Protein AF-A0A4Y2CN55-F1 (afdb_monomer_lite)

Structure (mmCIF, N/CA/C/O backbone):
data_AF-A0A4Y2CN55-F1
#
_entry.id   AF-A0A4Y2CN55-F1
#
loop_
_atom_site.group_PDB
_atom_site.id
_atom_site.type_symbol
_atom_site.label_atom_id
_atom_site.label_alt_id
_atom_site.label_comp_id
_atom_site.label_asym_id
_atom_site.label_entity_id
_atom_site.label_seq_id
_atom_site.pdbx_PDB_ins_code
_atom_site.Cartn_x
_atom_site.Cartn_y
_atom_site.Cartn_z
_atom_site.occupancy
_atom_site.B_iso_or_equiv
_atom_site.auth_seq_id
_atom_site.auth_comp_id
_atom_site.auth_asym_id
_atom_site.auth_atom_id
_atom_site.pdbx_PDB_model_num
ATOM 1 N N . MET A 1 1 ? 61.564 27.004 -18.808 1.00 54.94 1 MET A N 1
ATOM 2 C CA . MET A 1 1 ? 60.578 25.907 -18.979 1.00 54.94 1 MET A CA 1
ATOM 3 C C . MET A 1 1 ? 59.390 25.934 -18.003 1.00 54.94 1 MET A C 1
ATOM 5 O O . MET A 1 1 ? 58.358 25.378 -18.349 1.00 54.94 1 MET A O 1
ATOM 9 N N . ASN A 1 2 ? 59.437 26.634 -16.858 1.00 55.97 2 ASN A N 1
ATOM 10 C CA . ASN A 1 2 ? 58.366 26.555 -15.839 1.00 55.97 2 ASN A CA 1
ATOM 11 C C . ASN A 1 2 ? 57.111 27.419 -16.092 1.00 55.97 2 ASN A C 1
ATOM 13 O O . ASN A 1 2 ? 56.079 27.194 -15.466 1.00 55.97 2 ASN A O 1
ATOM 17 N N . ARG A 1 3 ? 57.152 28.383 -17.024 1.00 55.25 3 ARG A N 1
ATOM 18 C CA . ARG A 1 3 ? 56.004 29.273 -17.305 1.00 55.25 3 ARG A CA 1
ATOM 19 C C . ARG A 1 3 ? 54.946 28.628 -18.209 1.00 55.25 3 ARG A C 1
ATOM 21 O O . ARG A 1 3 ? 53.761 28.895 -18.049 1.00 55.25 3 ARG A O 1
ATOM 28 N N . LEU A 1 4 ? 55.363 27.733 -19.109 1.00 56.88 4 LEU A N 1
ATOM 29 C CA . LEU A 1 4 ? 54.463 27.029 -20.032 1.00 56.88 4 LEU A CA 1
ATOM 30 C C . LEU A 1 4 ? 53.635 25.942 -19.323 1.00 56.88 4 LEU A C 1
ATOM 32 O O . LEU A 1 4 ? 52.466 25.757 -19.646 1.00 56.88 4 LEU A O 1
ATOM 36 N N . VAL A 1 5 ? 54.199 25.297 -18.295 1.00 61.72 5 VAL A N 1
ATOM 37 C CA . VAL A 1 5 ? 53.494 24.304 -17.457 1.00 61.72 5 VAL A CA 1
ATOM 38 C C . VAL A 1 5 ? 52.427 24.960 -16.568 1.00 61.72 5 VAL A C 1
ATOM 40 O O . VAL A 1 5 ? 51.388 24.368 -16.290 1.00 61.72 5 VAL A O 1
ATOM 43 N N . HIS A 1 6 ? 52.641 26.208 -16.147 1.00 57.88 6 HIS A N 1
ATOM 44 C CA . HIS A 1 6 ? 51.661 26.952 -15.352 1.00 57.88 6 HIS A CA 1
ATOM 45 C C . HIS A 1 6 ? 50.452 27.402 -16.193 1.00 57.88 6 HIS A C 1
ATOM 47 O O . HIS A 1 6 ? 49.316 27.385 -15.724 1.00 57.88 6 HIS A O 1
ATOM 53 N N . LEU A 1 7 ? 50.680 27.765 -17.459 1.00 53.81 7 LEU A N 1
ATOM 54 C CA . LEU A 1 7 ? 49.624 28.213 -18.372 1.00 53.81 7 LEU A CA 1
ATOM 55 C C . LEU A 1 7 ? 48.753 27.056 -18.893 1.00 53.81 7 LEU A C 1
ATOM 57 O O . LEU A 1 7 ? 47.567 27.262 -19.144 1.00 53.81 7 LEU A O 1
ATOM 61 N N . SER A 1 8 ? 49.286 25.830 -18.987 1.00 58.53 8 SER A N 1
ATOM 62 C CA . SER A 1 8 ? 48.486 24.646 -19.343 1.00 58.53 8 SER A CA 1
ATOM 63 C C . SER A 1 8 ? 47.516 24.220 -18.230 1.00 58.53 8 SER A C 1
ATOM 65 O O . SER A 1 8 ? 46.427 23.733 -18.527 1.00 58.53 8 SER A O 1
ATOM 67 N N . LYS A 1 9 ? 47.856 24.470 -16.955 1.00 55.47 9 LYS A N 1
ATOM 68 C CA . LYS A 1 9 ? 46.970 24.244 -15.794 1.00 55.47 9 LYS A CA 1
ATOM 69 C C . LYS A 1 9 ? 45.788 25.216 -15.734 1.00 55.47 9 LYS A C 1
ATOM 71 O O . LYS A 1 9 ? 44.711 24.829 -15.298 1.00 55.47 9 LYS A O 1
ATOM 76 N N . LEU A 1 10 ? 45.975 26.453 -16.197 1.00 56.41 10 LEU A N 1
ATOM 77 C CA . LEU A 1 10 ? 44.927 27.484 -16.215 1.00 56.41 10 LEU A CA 1
ATOM 78 C C . LEU A 1 10 ? 43.943 27.323 -17.389 1.00 56.41 10 LEU A C 1
ATOM 80 O O . LEU A 1 10 ? 42.860 27.900 -17.372 1.00 56.41 10 LEU A O 1
ATOM 84 N N . ARG A 1 11 ? 44.293 26.504 -18.390 1.00 56.03 11 ARG A N 1
ATOM 85 C CA . ARG A 1 11 ? 43.473 26.174 -19.564 1.00 56.03 11 ARG A CA 1
ATOM 86 C C . ARG A 1 11 ? 42.994 24.721 -19.499 1.00 56.03 11 ARG A C 1
ATOM 88 O O . ARG A 1 11 ? 43.217 23.945 -20.422 1.00 56.03 11 ARG A O 1
ATOM 95 N N . GLN A 1 12 ? 42.307 24.341 -18.427 1.00 60.41 12 GLN A N 1
ATOM 96 C CA . GLN A 1 12 ? 41.476 23.131 -18.414 1.00 60.41 12 GLN A CA 1
ATOM 97 C C . GLN A 1 12 ? 39.997 23.547 -18.498 1.00 60.41 12 GLN A C 1
ATOM 99 O O . GLN A 1 12 ? 39.318 23.590 -17.474 1.00 60.41 12 GLN A O 1
ATOM 104 N N . PRO A 1 13 ? 39.476 23.933 -19.682 1.00 61.62 13 PRO A N 1
ATOM 105 C CA . PRO A 1 13 ? 38.124 24.456 -19.774 1.00 61.62 13 PRO A CA 1
ATOM 106 C C . PRO A 1 13 ? 37.127 23.310 -19.904 1.00 61.62 13 PRO A C 1
ATOM 108 O O . PRO A 1 13 ? 37.218 22.529 -20.845 1.00 61.62 13 PRO A O 1
ATOM 111 N N . LEU A 1 14 ? 36.162 23.270 -18.982 1.00 56.75 14 LEU A N 1
ATOM 112 C CA . LEU A 1 14 ? 34.837 22.638 -19.067 1.00 56.75 14 LEU A CA 1
ATOM 113 C C . LEU A 1 14 ? 34.781 21.121 -19.357 1.00 56.75 14 LEU A C 1
ATOM 115 O O . LEU A 1 14 ? 34.122 20.408 -18.611 1.00 56.75 14 LEU A O 1
ATOM 119 N N . SER A 1 15 ? 35.496 20.595 -20.353 1.00 61.22 15 SER A N 1
ATOM 120 C CA . SER A 1 15 ? 35.537 19.176 -20.721 1.00 61.22 15 SER A CA 1
ATOM 121 C C . SER A 1 15 ? 36.066 18.285 -19.599 1.00 61.22 15 SER A C 1
ATOM 123 O O . SER A 1 15 ? 35.497 17.227 -19.358 1.00 61.22 15 SER A O 1
ATOM 125 N N . GLN A 1 16 ? 37.089 18.727 -18.858 1.00 65.81 16 GLN A N 1
ATOM 126 C CA . GLN A 1 16 ? 37.603 17.978 -17.707 1.00 65.81 16 GLN A CA 1
ATOM 127 C C . GLN A 1 16 ? 36.641 17.993 -16.513 1.00 65.81 16 GLN A C 1
ATOM 129 O O . GLN A 1 16 ? 36.610 17.044 -15.736 1.00 65.81 16 GLN A O 1
ATOM 134 N N . ASN A 1 17 ? 35.840 19.050 -16.363 1.00 67.06 17 ASN A N 1
ATOM 135 C CA . ASN A 1 17 ? 34.812 19.104 -15.326 1.00 67.06 17 ASN A CA 1
ATOM 136 C C . ASN A 1 17 ? 33.598 18.260 -15.725 1.00 67.06 17 ASN A C 1
ATOM 138 O O . ASN A 1 17 ? 33.083 17.525 -14.893 1.00 67.06 17 ASN A O 1
ATOM 142 N N . ILE A 1 18 ? 33.193 18.284 -16.999 1.00 66.31 18 ILE A N 1
ATOM 143 C CA . ILE A 1 18 ? 32.147 17.403 -17.532 1.00 66.31 18 ILE A CA 1
ATOM 144 C C . ILE A 1 18 ? 32.563 15.939 -17.395 1.00 66.31 18 ILE A C 1
ATOM 146 O O . ILE A 1 18 ? 31.767 15.144 -16.911 1.00 66.31 18 ILE A O 1
ATOM 150 N N . SER A 1 19 ? 33.795 15.567 -17.757 1.00 68.88 19 SER A N 1
ATOM 151 C CA . SER A 1 19 ? 34.253 14.178 -17.635 1.00 68.88 19 SER A CA 1
ATOM 152 C C . SER A 1 19 ? 34.302 13.710 -16.179 1.00 68.88 19 SER A C 1
ATOM 154 O O . SER A 1 19 ? 33.872 12.595 -15.895 1.00 68.88 19 SER A O 1
ATOM 156 N N . ARG A 1 20 ? 34.723 14.568 -15.237 1.00 65.38 20 ARG A N 1
ATOM 157 C CA . ARG A 1 20 ? 34.656 14.279 -13.793 1.00 65.38 20 ARG A CA 1
ATOM 158 C C . ARG A 1 20 ? 33.218 14.152 -13.287 1.00 65.38 20 ARG A C 1
ATOM 160 O O . ARG A 1 20 ? 32.948 13.231 -12.530 1.00 65.38 20 ARG A O 1
ATOM 167 N N . LEU A 1 21 ? 32.299 15.015 -13.727 1.00 63.97 21 LEU A N 1
ATOM 168 C CA . LEU A 1 21 ? 30.880 14.973 -13.343 1.00 63.97 21 LEU A CA 1
ATOM 169 C C . LEU A 1 21 ? 30.137 13.764 -13.936 1.00 63.97 21 LEU A C 1
ATOM 171 O O . LEU A 1 21 ? 29.256 13.205 -13.289 1.00 63.97 21 LEU A O 1
ATOM 175 N N . VAL A 1 22 ? 30.485 13.346 -15.156 1.00 68.62 22 VAL A N 1
ATOM 176 C CA . VAL A 1 22 ? 29.967 12.120 -15.785 1.00 68.62 22 VAL A CA 1
ATOM 177 C C . VAL A 1 22 ? 30.531 10.888 -15.078 1.00 68.62 22 VAL A C 1
ATOM 179 O O . VAL A 1 22 ? 29.774 9.981 -14.749 1.00 68.62 22 VAL A O 1
ATOM 182 N N . SER A 1 23 ? 31.832 10.884 -14.768 1.00 61.00 23 SER A N 1
ATOM 183 C CA . SER A 1 23 ? 32.483 9.799 -14.026 1.00 61.00 23 SER A CA 1
ATOM 184 C C . SER A 1 23 ? 31.948 9.665 -12.598 1.00 61.00 23 SER A C 1
ATOM 186 O O . SER A 1 23 ? 31.740 8.547 -12.142 1.00 61.00 23 SER A O 1
ATOM 188 N N . SER A 1 24 ? 31.689 10.776 -11.899 1.00 62.22 24 SER A N 1
ATOM 189 C CA . SER A 1 24 ? 31.120 10.753 -10.546 1.00 62.22 24 SER A CA 1
ATOM 190 C C . SER A 1 24 ? 29.643 10.356 -10.543 1.00 62.22 24 SER A C 1
ATOM 192 O O . SER A 1 24 ? 29.173 9.735 -9.591 1.00 62.22 24 SER A O 1
ATOM 194 N N . LYS A 1 25 ? 28.894 10.701 -11.603 1.00 60.19 25 LYS A N 1
ATOM 195 C CA . LYS A 1 25 ? 27.510 10.243 -11.768 1.00 60.19 25 LYS A CA 1
ATOM 196 C C . LYS A 1 25 ? 27.434 8.746 -12.050 1.00 60.19 25 LYS A C 1
ATOM 198 O O . LYS A 1 25 ? 26.621 8.084 -11.421 1.00 60.19 25 LYS A O 1
ATOM 203 N N . ALA A 1 26 ? 28.332 8.212 -12.879 1.00 58.69 26 ALA A N 1
ATOM 204 C CA . ALA A 1 26 ? 28.425 6.776 -13.145 1.00 58.69 26 ALA A CA 1
ATOM 205 C C . ALA A 1 26 ? 28.665 5.953 -11.865 1.00 58.69 26 ALA A C 1
ATOM 207 O O . ALA A 1 26 ? 28.079 4.891 -11.698 1.00 58.69 26 ALA A O 1
ATOM 208 N N . THR A 1 27 ? 29.454 6.472 -10.915 1.00 55.47 27 THR A N 1
ATOM 209 C CA . THR A 1 27 ? 29.636 5.845 -9.592 1.00 55.47 27 THR A CA 1
ATOM 210 C C . THR A 1 27 ? 28.435 6.010 -8.650 1.00 55.47 27 THR A C 1
ATOM 212 O O . THR A 1 27 ? 28.345 5.295 -7.660 1.00 55.47 27 THR A O 1
ATOM 215 N N . SER A 1 28 ? 27.521 6.947 -8.933 1.00 62.34 28 SER A N 1
ATOM 216 C CA . SER A 1 28 ? 26.284 7.183 -8.165 1.00 62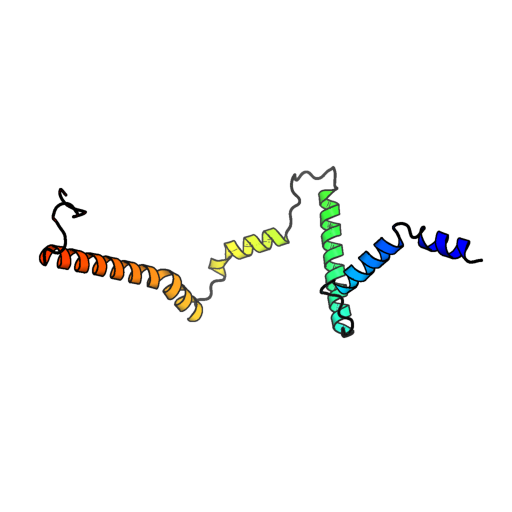.34 28 SER A CA 1
ATOM 217 C C . SER A 1 28 ? 25.037 6.550 -8.789 1.00 62.34 28 SER A C 1
ATOM 219 O O . SER A 1 28 ? 23.960 6.606 -8.195 1.00 62.34 28 SER A O 1
ATOM 221 N N . ASP A 1 29 ? 25.158 5.982 -9.992 1.00 65.50 29 ASP A N 1
ATOM 222 C CA . ASP A 1 29 ? 24.060 5.284 -10.641 1.00 65.50 29 ASP A CA 1
ATOM 223 C C . ASP A 1 29 ? 23.755 4.022 -9.820 1.00 65.50 29 ASP A C 1
ATOM 225 O O . ASP A 1 29 ? 24.615 3.148 -9.702 1.00 65.50 29 ASP A O 1
ATOM 229 N N . PRO A 1 30 ? 22.536 3.862 -9.275 1.00 62.34 30 PRO A N 1
ATOM 230 C CA . PRO A 1 30 ? 22.212 2.768 -8.354 1.00 62.34 30 PRO A CA 1
ATOM 231 C C . PRO A 1 30 ? 22.243 1.375 -9.006 1.00 62.34 30 PRO A C 1
ATOM 233 O O . PRO A 1 30 ? 21.990 0.388 -8.329 1.00 62.34 30 PRO A O 1
ATOM 236 N N . PHE A 1 31 ? 22.528 1.298 -10.310 1.00 62.53 31 PHE A N 1
ATOM 237 C CA . PHE A 1 31 ? 22.653 0.069 -11.098 1.00 62.53 31 PHE A CA 1
ATOM 238 C C . PHE A 1 31 ? 24.097 -0.219 -11.537 1.00 62.53 31 PHE A C 1
ATOM 240 O O . PHE A 1 31 ? 24.337 -1.225 -12.205 1.00 62.53 31 PHE A O 1
ATOM 247 N N . HIS A 1 32 ? 25.055 0.659 -11.219 1.00 66.44 32 HIS A N 1
ATOM 248 C CA . HIS A 1 32 ? 26.468 0.416 -11.477 1.00 66.44 32 HIS A CA 1
ATOM 249 C C . HIS A 1 32 ? 27.065 -0.340 -10.288 1.00 66.44 32 HIS A C 1
ATOM 251 O O . HIS A 1 32 ? 27.646 0.245 -9.378 1.00 66.44 32 HIS A O 1
ATOM 257 N N . HIS A 1 33 ? 26.864 -1.657 -10.274 1.00 69.25 33 HIS A N 1
ATOM 258 C CA . HIS A 1 33 ? 27.486 -2.542 -9.295 1.00 69.25 33 HIS A CA 1
ATOM 259 C C . HIS A 1 33 ? 28.816 -3.045 -9.881 1.00 69.25 33 HIS A C 1
ATOM 261 O O . HIS A 1 33 ? 28.784 -3.804 -10.852 1.00 69.25 33 HIS A O 1
ATOM 267 N N . PRO A 1 34 ? 29.978 -2.617 -9.353 1.00 67.81 34 PRO A N 1
ATOM 268 C CA . PRO A 1 34 ? 31.283 -3.049 -9.863 1.00 67.81 34 PRO A CA 1
ATOM 269 C C . PRO A 1 34 ? 31.514 -4.561 -9.706 1.00 67.81 34 PRO A C 1
ATOM 271 O O . PRO A 1 34 ? 32.284 -5.134 -10.471 1.00 67.81 34 PRO A O 1
ATOM 274 N N . ASP A 1 35 ? 30.777 -5.205 -8.797 1.00 76.25 35 ASP A N 1
ATOM 275 C CA . ASP A 1 35 ? 30.866 -6.638 -8.493 1.00 76.25 35 ASP A CA 1
ATOM 276 C C . ASP A 1 35 ? 29.717 -7.463 -9.116 1.00 76.25 35 ASP A C 1
ATOM 278 O O . ASP A 1 35 ? 29.431 -8.573 -8.669 1.00 76.25 35 ASP A O 1
ATOM 282 N N . ALA A 1 36 ? 29.014 -6.922 -10.122 1.00 78.75 36 ALA A N 1
ATOM 283 C CA . ALA A 1 36 ? 27.840 -7.572 -10.707 1.00 78.75 36 ALA A CA 1
ATOM 284 C C . ALA A 1 36 ? 28.176 -8.913 -11.372 1.00 78.75 36 ALA A C 1
ATOM 286 O O . ALA A 1 36 ? 29.109 -9.032 -12.173 1.00 78.75 36 ALA A O 1
ATOM 287 N N . THR A 1 37 ? 27.335 -9.910 -11.117 1.00 87.19 37 THR A N 1
ATOM 288 C CA . THR A 1 37 ? 27.417 -11.191 -11.816 1.00 87.19 37 THR A CA 1
ATOM 289 C C . THR A 1 37 ? 27.036 -11.025 -13.298 1.00 87.19 37 THR A C 1
ATOM 291 O O . THR A 1 37 ? 26.243 -10.144 -13.657 1.00 87.19 37 THR A O 1
ATOM 294 N N . PRO A 1 38 ? 27.542 -11.885 -14.206 1.00 89.25 38 PRO A N 1
ATOM 295 C CA . PRO A 1 38 ? 27.192 -11.812 -15.627 1.00 89.25 38 PRO A CA 1
ATOM 296 C C . PRO A 1 38 ? 25.684 -11.908 -15.905 1.00 89.25 38 PRO A C 1
ATOM 298 O O . PRO A 1 38 ? 25.208 -11.389 -16.916 1.00 89.25 38 PRO A O 1
ATOM 301 N N . GLU A 1 39 ? 24.925 -12.562 -15.024 1.00 88.75 39 GLU A N 1
ATOM 302 C CA . GLU A 1 39 ? 23.472 -12.702 -15.136 1.00 88.75 39 GLU A CA 1
ATOM 303 C C . GLU A 1 39 ? 22.735 -11.405 -14.790 1.00 88.75 39 GLU A C 1
ATOM 305 O O . GLU A 1 39 ? 21.856 -10.974 -15.536 1.00 88.75 39 GLU A O 1
ATOM 310 N N . GLU A 1 40 ? 23.139 -10.721 -13.721 1.00 86.62 40 GLU A N 1
ATOM 311 C CA . GLU A 1 40 ? 22.563 -9.429 -13.333 1.00 86.62 40 GLU A CA 1
ATOM 312 C C . GLU A 1 40 ? 22.779 -8.375 -14.421 1.00 86.62 40 GLU A C 1
ATOM 314 O O . GLU A 1 40 ? 21.859 -7.629 -14.762 1.00 86.62 40 GLU A O 1
ATOM 319 N N . ILE A 1 41 ? 23.964 -8.371 -15.043 1.00 87.00 41 ILE A N 1
ATOM 320 C CA . ILE A 1 41 ? 24.279 -7.488 -16.171 1.00 87.00 41 ILE A CA 1
ATOM 321 C C . ILE A 1 41 ? 23.324 -7.750 -17.347 1.00 87.00 41 ILE A C 1
ATOM 323 O O . ILE A 1 41 ? 22.832 -6.803 -17.969 1.00 87.00 41 ILE A O 1
ATOM 327 N N . ARG A 1 42 ? 23.010 -9.019 -17.647 1.00 90.31 42 ARG A N 1
ATOM 328 C CA . ARG A 1 42 ? 22.032 -9.377 -18.693 1.00 90.31 42 ARG A CA 1
ATOM 329 C C . ARG A 1 42 ? 20.638 -8.846 -18.358 1.00 90.31 42 ARG A C 1
ATOM 331 O O . ARG A 1 42 ? 20.049 -8.164 -19.194 1.00 90.31 42 ARG A O 1
ATOM 338 N N . LEU A 1 43 ? 20.155 -9.061 -17.135 1.00 90.62 43 LEU A N 1
ATOM 339 C CA . LEU A 1 43 ? 18.838 -8.585 -16.691 1.00 90.62 43 LEU A CA 1
ATOM 340 C C . LEU A 1 43 ? 18.724 -7.053 -16.726 1.00 90.62 43 LEU A C 1
ATOM 342 O O . LEU A 1 43 ? 17.698 -6.501 -17.137 1.00 90.62 43 LEU A O 1
ATOM 346 N N . VAL A 1 44 ? 19.779 -6.337 -16.330 1.00 89.12 44 VAL A N 1
ATOM 347 C CA . VAL A 1 44 ? 19.827 -4.869 -16.413 1.00 89.12 44 VAL A CA 1
ATOM 348 C C . VAL A 1 44 ? 19.773 -4.412 -17.870 1.00 89.12 44 VAL A C 1
ATOM 350 O O . VAL A 1 44 ? 18.987 -3.521 -18.206 1.00 89.12 44 VAL A O 1
ATOM 353 N N . ASN A 1 45 ? 20.536 -5.053 -18.755 1.00 90.06 45 ASN A N 1
ATOM 354 C CA . ASN A 1 45 ? 20.526 -4.744 -20.183 1.00 90.06 45 ASN A CA 1
ATOM 355 C C . ASN A 1 45 ? 19.153 -4.987 -20.822 1.00 90.06 45 ASN A C 1
ATOM 357 O O . ASN A 1 45 ? 18.695 -4.166 -21.620 1.00 90.06 45 ASN A O 1
ATOM 361 N N . GLU A 1 46 ? 18.458 -6.057 -20.436 1.00 95.00 46 GLU A N 1
ATOM 362 C CA . GLU A 1 46 ? 17.088 -6.332 -20.877 1.00 95.00 46 GLU A CA 1
ATOM 363 C C . GLU A 1 46 ? 16.111 -5.243 -20.420 1.00 95.00 46 GLU A C 1
ATOM 365 O O . GLU A 1 46 ? 15.356 -4.706 -21.236 1.00 95.00 46 GLU A O 1
ATOM 370 N N . ARG A 1 47 ? 16.173 -4.822 -19.150 1.00 93.94 47 ARG A N 1
ATOM 371 C CA . ARG A 1 47 ? 15.351 -3.710 -18.633 1.00 93.94 47 ARG A CA 1
ATOM 372 C C . ARG A 1 47 ? 15.633 -2.398 -19.363 1.00 93.94 47 ARG A C 1
ATOM 374 O O . ARG A 1 47 ? 14.701 -1.662 -19.694 1.00 93.94 47 ARG A O 1
ATOM 381 N N . ILE A 1 48 ? 16.903 -2.100 -19.645 1.00 94.25 48 ILE A N 1
ATOM 382 C CA . ILE A 1 48 ? 17.302 -0.913 -20.413 1.00 94.25 48 ILE A CA 1
ATOM 383 C C . ILE A 1 48 ? 16.745 -0.990 -21.837 1.00 94.25 48 ILE A C 1
ATOM 385 O O . ILE A 1 48 ? 16.216 0.005 -22.337 1.00 94.25 48 ILE A O 1
ATOM 389 N N . LYS A 1 49 ? 16.827 -2.159 -22.485 1.00 96.69 49 LYS A N 1
ATOM 390 C CA . LYS A 1 49 ? 16.275 -2.391 -23.826 1.00 96.69 49 LYS A CA 1
ATOM 391 C C . LYS A 1 49 ? 14.765 -2.150 -23.850 1.00 96.69 49 LYS A C 1
ATOM 393 O O . LYS A 1 49 ? 14.296 -1.406 -24.709 1.00 96.69 49 LYS A O 1
ATOM 398 N N . LEU A 1 50 ? 14.028 -2.693 -22.880 1.00 95.81 50 LEU A N 1
ATOM 399 C CA . LEU A 1 50 ? 12.585 -2.470 -22.740 1.00 95.81 50 LEU A CA 1
ATOM 400 C C . LEU A 1 50 ? 12.254 -0.986 -22.535 1.00 95.81 50 LEU A C 1
ATOM 402 O O . LEU A 1 50 ? 11.414 -0.437 -23.244 1.00 95.81 50 LEU A O 1
ATOM 406 N N . ARG A 1 51 ? 12.962 -0.297 -21.630 1.00 94.75 51 ARG A N 1
ATOM 407 C CA . ARG A 1 51 ? 12.761 1.141 -21.384 1.00 94.75 51 ARG A CA 1
ATOM 408 C C . ARG A 1 51 ? 13.005 1.977 -22.641 1.00 94.75 51 ARG A C 1
ATOM 410 O O . ARG A 1 51 ? 12.248 2.906 -22.914 1.00 94.75 51 ARG A O 1
ATOM 417 N N . LYS A 1 52 ? 14.054 1.659 -23.407 1.00 96.31 52 LYS A N 1
ATOM 418 C CA . LYS A 1 52 ? 14.357 2.329 -24.680 1.00 96.31 52 LYS A CA 1
ATOM 419 C C . LYS A 1 52 ? 13.246 2.105 -25.708 1.00 96.31 52 LYS A C 1
ATOM 421 O O . LYS A 1 52 ? 12.845 3.067 -26.353 1.00 96.31 52 LYS A O 1
ATOM 426 N N . ALA A 1 53 ? 12.726 0.881 -25.816 1.00 96.56 53 ALA A N 1
ATOM 427 C CA . ALA A 1 53 ? 11.630 0.553 -26.727 1.00 96.56 53 ALA A CA 1
ATOM 428 C C . ALA A 1 53 ? 10.342 1.325 -26.389 1.00 96.56 53 ALA A C 1
ATOM 430 O O . ALA A 1 53 ? 9.788 1.990 -27.261 1.00 96.56 53 ALA A O 1
ATOM 431 N N . LEU A 1 54 ? 9.924 1.331 -25.118 1.00 95.06 54 LEU A N 1
ATOM 432 C CA . LEU A 1 54 ? 8.735 2.069 -24.663 1.00 95.06 54 LEU A CA 1
ATOM 433 C C . LEU A 1 54 ? 8.879 3.582 -24.869 1.00 95.06 54 LEU A C 1
ATOM 435 O O . LEU A 1 54 ? 7.951 4.252 -25.315 1.00 95.06 54 LEU A O 1
ATOM 439 N N . ARG A 1 55 ? 10.069 4.134 -24.598 1.00 95.19 55 ARG A N 1
ATOM 440 C CA . ARG A 1 55 ? 10.349 5.553 -24.849 1.00 95.19 55 ARG A CA 1
ATOM 441 C C . ARG A 1 55 ? 10.263 5.887 -26.338 1.00 95.19 55 ARG A C 1
ATOM 443 O O . ARG A 1 55 ? 9.739 6.941 -26.680 1.00 95.19 55 ARG A O 1
ATOM 450 N N . ALA A 1 56 ? 10.784 5.020 -27.205 1.00 96.31 56 ALA A N 1
ATOM 451 C CA . ALA A 1 56 ? 10.706 5.213 -28.648 1.00 96.31 56 ALA A CA 1
ATOM 452 C C . ALA A 1 56 ? 9.252 5.185 -29.143 1.00 96.31 56 ALA A C 1
ATOM 454 O O . ALA A 1 56 ? 8.872 6.036 -29.943 1.00 96.31 56 ALA A O 1
ATOM 455 N N . GLU A 1 57 ? 8.424 4.270 -28.626 1.00 93.50 57 GLU A N 1
ATOM 456 C CA . GLU A 1 57 ? 6.990 4.229 -28.930 1.00 93.50 57 GLU A CA 1
ATOM 457 C C . GLU A 1 57 ? 6.278 5.517 -28.495 1.00 93.50 57 GLU A C 1
ATOM 459 O O . GLU A 1 57 ? 5.554 6.114 -29.292 1.00 93.50 57 GLU A O 1
ATOM 464 N N . TYR A 1 58 ? 6.511 5.962 -27.258 1.00 93.75 58 TYR A N 1
ATOM 465 C CA . TYR A 1 58 ? 5.928 7.197 -26.737 1.00 93.75 58 TYR A CA 1
ATOM 466 C C . TYR A 1 58 ? 6.331 8.408 -27.577 1.00 93.75 58 TYR A C 1
ATOM 468 O O . TYR A 1 58 ? 5.467 9.172 -27.994 1.00 93.75 58 TYR A O 1
ATOM 476 N N . LEU A 1 59 ? 7.629 8.563 -27.868 1.00 93.94 59 LEU A N 1
ATOM 477 C CA . LEU A 1 59 ? 8.122 9.666 -28.691 1.00 93.94 59 LEU A CA 1
ATOM 478 C C . LEU A 1 59 ? 7.476 9.646 -30.074 1.00 93.94 59 LEU A C 1
ATOM 480 O O . LEU A 1 59 ? 6.996 10.682 -30.507 1.00 93.94 59 LEU A O 1
ATOM 484 N N . ARG A 1 60 ? 7.380 8.472 -30.715 1.00 92.75 60 ARG A N 1
ATOM 485 C CA . ARG A 1 60 ? 6.723 8.325 -32.020 1.00 92.75 60 ARG A CA 1
ATOM 486 C C . ARG A 1 60 ? 5.284 8.846 -32.004 1.00 92.75 60 ARG A C 1
ATOM 488 O O . ARG A 1 60 ? 4.904 9.528 -32.943 1.00 92.75 60 ARG A O 1
ATOM 495 N N . LYS A 1 61 ? 4.503 8.529 -30.965 1.00 91.94 61 LYS A N 1
ATOM 496 C CA . LYS A 1 61 ? 3.112 9.000 -30.822 1.00 91.94 61 LYS A CA 1
ATOM 497 C C . LYS A 1 61 ? 3.036 10.484 -30.454 1.00 91.94 61 LYS A C 1
ATOM 499 O O . LYS A 1 61 ? 2.181 11.193 -30.960 1.00 91.94 61 LYS A O 1
ATOM 504 N N . ALA A 1 62 ? 3.930 10.952 -29.585 1.00 91.62 62 ALA A N 1
ATOM 505 C CA . ALA A 1 62 ? 3.927 12.324 -29.086 1.00 91.62 62 ALA A CA 1
ATOM 506 C C . ALA A 1 62 ? 4.383 13.350 -30.134 1.00 91.62 62 ALA A C 1
ATOM 508 O O . ALA A 1 62 ? 3.927 14.487 -30.110 1.00 91.62 62 ALA A O 1
ATOM 509 N N . THR A 1 63 ? 5.306 12.977 -31.026 1.00 91.81 63 THR A N 1
ATOM 510 C CA . THR A 1 63 ? 5.834 13.877 -32.062 1.00 91.81 63 THR A CA 1
ATOM 511 C C . THR A 1 63 ? 5.066 13.810 -33.379 1.00 91.81 63 THR A C 1
ATOM 513 O O . THR A 1 63 ? 5.441 14.515 -34.311 1.00 91.81 63 THR A O 1
ATOM 516 N N . ASP A 1 64 ? 4.056 12.945 -33.496 1.00 91.38 64 ASP A N 1
ATOM 517 C CA . ASP A 1 64 ? 3.265 12.801 -34.719 1.00 91.38 64 ASP A CA 1
ATOM 518 C C . ASP A 1 64 ? 2.351 14.029 -34.916 1.00 91.38 64 ASP A C 1
ATOM 520 O O . ASP A 1 64 ? 1.427 14.231 -34.124 1.00 91.38 64 ASP A O 1
ATOM 524 N N . PRO A 1 65 ? 2.570 14.859 -35.957 1.00 90.38 65 PRO A N 1
ATOM 525 C CA . PRO A 1 65 ? 1.757 16.048 -36.202 1.00 90.38 65 PRO A CA 1
ATOM 526 C C . PRO A 1 65 ? 0.337 15.721 -36.683 1.00 90.38 65 PRO A C 1
ATOM 528 O O . PRO A 1 65 ? -0.508 16.612 -36.705 1.00 90.38 65 PRO A O 1
ATOM 531 N N . HIS A 1 66 ? 0.073 14.478 -37.098 1.00 89.94 66 HIS A N 1
ATOM 532 C CA . HIS A 1 66 ? -1.236 14.042 -37.584 1.00 89.94 66 HIS A CA 1
ATOM 533 C C . HIS A 1 66 ? -2.037 13.258 -36.533 1.00 89.94 66 HIS A C 1
ATOM 535 O O . HIS A 1 66 ? -3.108 12.727 -36.837 1.00 89.94 66 HIS A O 1
ATOM 541 N N . SER A 1 67 ? -1.544 13.178 -35.290 1.00 86.44 67 SER A N 1
ATOM 542 C CA . SER A 1 67 ? -2.290 12.551 -34.200 1.00 86.44 67 SER A CA 1
ATOM 543 C C . SER A 1 67 ? -3.598 13.304 -33.953 1.00 86.44 67 SER A C 1
ATOM 545 O O . SER A 1 67 ? -3.605 14.497 -33.659 1.00 86.44 67 SER A O 1
ATOM 547 N N . THR A 1 68 ? -4.719 12.592 -34.069 1.00 85.12 68 THR A N 1
ATOM 548 C CA . THR A 1 68 ? -6.060 13.133 -33.789 1.00 85.12 68 THR A CA 1
ATOM 549 C C . THR A 1 68 ? -6.323 13.245 -32.285 1.00 85.12 68 THR A C 1
ATOM 551 O O . THR A 1 68 ? -7.120 14.074 -31.849 1.00 85.12 68 THR A O 1
ATOM 554 N N . GLU A 1 69 ? -5.652 12.423 -31.474 1.00 85.56 69 GLU A N 1
ATOM 555 C CA . GLU A 1 69 ? -5.830 12.420 -30.025 1.00 85.56 69 GLU A CA 1
ATOM 556 C C . GLU A 1 69 ? -4.958 13.504 -29.369 1.00 85.56 69 GLU A C 1
ATOM 558 O O . GLU A 1 69 ? -3.745 13.535 -29.605 1.00 85.56 69 GLU A O 1
ATOM 563 N N . PRO A 1 70 ? -5.535 14.371 -28.513 1.00 82.19 70 PRO A N 1
ATOM 564 C CA . PRO A 1 70 ? -4.788 15.428 -27.829 1.00 82.19 70 PRO A CA 1
ATOM 565 C C . PRO A 1 70 ? -3.861 14.895 -26.725 1.00 82.19 70 PRO A C 1
ATOM 567 O O . PRO A 1 70 ? -2.981 15.615 -26.258 1.00 82.19 70 PRO A O 1
ATOM 570 N N . ILE A 1 71 ? -4.058 13.648 -26.287 1.00 88.25 71 ILE A N 1
ATOM 571 C CA . ILE A 1 71 ? -3.259 12.978 -25.258 1.00 88.25 71 ILE A CA 1
ATOM 572 C C . ILE A 1 71 ? -2.801 11.612 -25.764 1.00 88.25 71 ILE A C 1
ATOM 574 O O . ILE A 1 71 ? -3.579 10.868 -26.349 1.00 88.25 71 ILE A O 1
ATOM 578 N N . VAL A 1 72 ? -1.536 11.264 -25.517 1.00 91.06 72 VAL A N 1
ATOM 579 C CA . VAL A 1 72 ? -1.006 9.948 -25.890 1.00 91.06 72 VAL A CA 1
ATOM 580 C C . VAL A 1 72 ? -1.571 8.897 -24.943 1.00 91.06 72 VAL A C 1
ATOM 582 O O . VAL A 1 72 ? -1.271 8.899 -23.749 1.00 91.06 72 VAL A O 1
ATOM 585 N N . PHE A 1 73 ? -2.359 7.975 -25.485 1.00 91.56 73 PHE A N 1
ATOM 586 C CA . PHE A 1 73 ? -2.895 6.859 -24.724 1.00 91.56 73 PHE A CA 1
ATOM 587 C C . PHE A 1 73 ? -1.792 5.869 -24.284 1.00 91.56 73 PHE A C 1
ATOM 589 O O . PHE A 1 73 ? -1.055 5.326 -25.119 1.00 91.56 73 PHE A O 1
ATOM 596 N N . ASP A 1 74 ? -1.703 5.607 -22.972 1.00 92.44 74 ASP A N 1
ATOM 597 C CA . ASP A 1 74 ? -0.800 4.613 -22.372 1.00 92.44 74 ASP A CA 1
ATOM 598 C C . ASP A 1 74 ? -1.582 3.373 -21.877 1.00 92.44 74 ASP A C 1
ATOM 600 O O . ASP A 1 74 ? -2.339 3.466 -20.898 1.00 92.44 74 ASP A O 1
ATOM 604 N N . PRO A 1 75 ? -1.381 2.187 -22.487 1.00 93.25 75 PRO A N 1
ATOM 605 C CA . PRO A 1 75 ? -2.055 0.961 -22.066 1.00 93.25 75 PRO A CA 1
ATOM 606 C C . PRO A 1 75 ? -1.648 0.495 -20.660 1.00 93.25 75 PRO A C 1
ATOM 608 O O . PRO A 1 75 ? -2.421 -0.203 -20.001 1.00 93.25 75 PRO A O 1
ATOM 611 N N . VAL A 1 76 ? -0.452 0.851 -20.177 1.00 94.00 76 VAL A N 1
ATOM 612 C CA . VAL A 1 76 ? 0.010 0.460 -18.836 1.00 94.00 76 VAL A CA 1
ATOM 613 C C . VAL A 1 76 ? -0.791 1.195 -17.769 1.00 94.00 76 VAL A C 1
ATOM 615 O O . VAL A 1 76 ? -1.262 0.569 -16.817 1.00 94.00 76 VAL A O 1
ATOM 618 N N . MET A 1 77 ? -1.014 2.496 -17.960 1.00 94.44 77 MET A N 1
ATOM 619 C CA . MET A 1 77 ? -1.847 3.292 -17.060 1.00 94.44 77 MET A CA 1
ATOM 620 C C . MET A 1 77 ? -3.293 2.809 -17.076 1.00 94.44 77 MET A C 1
ATOM 622 O O . MET A 1 7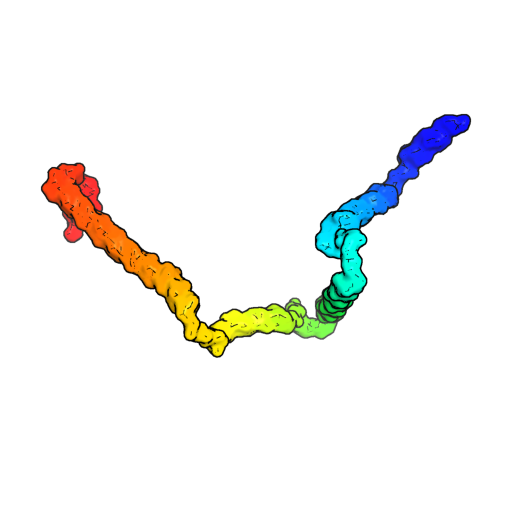7 ? -3.866 2.591 -16.011 1.00 94.44 77 MET A O 1
ATOM 626 N N . GLN A 1 78 ? -3.871 2.548 -18.255 1.00 95.56 78 GLN A N 1
ATOM 627 C CA . GLN A 1 78 ? -5.226 1.995 -18.335 1.00 95.56 78 GLN A CA 1
ATOM 628 C C . GLN A 1 78 ? -5.332 0.662 -17.584 1.00 95.56 78 GLN A C 1
ATOM 630 O O . GLN A 1 78 ? -6.278 0.461 -16.823 1.00 95.56 78 GLN A O 1
ATOM 635 N N . ARG A 1 79 ? -4.347 -0.233 -17.740 1.00 95.31 79 ARG A N 1
ATOM 636 C CA . ARG A 1 79 ? -4.325 -1.511 -17.021 1.00 95.31 79 ARG A CA 1
ATOM 637 C C . ARG A 1 79 ? -4.274 -1.303 -15.511 1.00 95.31 79 ARG A C 1
ATOM 639 O O . ARG A 1 79 ? -5.031 -1.950 -14.792 1.00 95.31 79 ARG A O 1
ATOM 646 N N . TYR A 1 80 ? -3.425 -0.396 -15.037 1.00 95.75 80 TYR A N 1
ATOM 647 C CA . TYR A 1 80 ? -3.336 -0.057 -13.620 1.00 95.75 80 TYR A CA 1
ATOM 648 C C . TYR A 1 80 ? -4.677 0.446 -13.073 1.00 95.75 80 TYR A C 1
ATOM 650 O O . TYR A 1 80 ? -5.159 -0.066 -12.065 1.00 95.75 80 TYR A O 1
ATOM 658 N N . TYR A 1 81 ? -5.331 1.375 -13.774 1.00 96.44 81 TYR A N 1
ATOM 659 C CA . TYR A 1 81 ? -6.656 1.853 -13.377 1.00 96.44 81 TYR A CA 1
ATOM 660 C C . TYR A 1 81 ? -7.705 0.741 -13.403 1.00 96.44 81 TYR A C 1
ATOM 662 O O . TYR A 1 81 ? -8.464 0.603 -12.448 1.00 96.44 81 TYR A O 1
ATOM 670 N N . SER A 1 82 ? -7.717 -0.090 -14.449 1.00 96.31 82 SER A N 1
ATOM 671 C CA . SER A 1 82 ? -8.655 -1.211 -14.546 1.00 96.31 82 SER A CA 1
ATOM 672 C C . SER A 1 82 ? -8.487 -2.196 -13.389 1.00 96.31 82 SER A C 1
ATOM 674 O O . SER A 1 82 ? -9.482 -2.600 -12.803 1.00 96.31 82 SER A O 1
ATOM 676 N N . MET A 1 83 ? -7.245 -2.489 -12.982 1.00 95.12 83 MET A N 1
ATOM 677 C CA . MET A 1 83 ? -6.953 -3.375 -11.856 1.00 95.12 83 MET A CA 1
ATOM 678 C C . MET A 1 83 ? -7.562 -2.857 -10.550 1.00 95.12 83 MET A C 1
ATOM 680 O O . MET A 1 83 ? -8.100 -3.656 -9.788 1.00 95.12 83 MET A O 1
ATOM 684 N N . HIS A 1 84 ? -7.496 -1.543 -10.302 1.00 94.31 84 HIS A N 1
ATOM 685 C CA . HIS A 1 84 ? -8.104 -0.924 -9.118 1.00 94.31 84 HIS A CA 1
ATOM 686 C C . HIS A 1 84 ? -9.631 -0.942 -9.160 1.00 94.31 84 HIS A C 1
ATOM 688 O O . HIS A 1 84 ? -10.274 -1.172 -8.140 1.00 94.31 84 HIS A O 1
ATOM 694 N N . MET A 1 85 ? -10.220 -0.746 -10.338 1.00 95.25 85 MET A N 1
ATOM 695 C CA . MET A 1 85 ? -11.677 -0.778 -10.491 1.00 95.25 85 MET A CA 1
ATOM 696 C C . MET A 1 85 ? -12.244 -2.197 -10.349 1.00 95.25 85 MET A C 1
ATOM 698 O O . MET A 1 85 ? -13.345 -2.360 -9.838 1.00 95.25 85 MET A O 1
ATOM 702 N N . THR A 1 86 ? -11.481 -3.229 -10.723 1.00 95.12 86 THR A N 1
ATOM 703 C CA . THR A 1 86 ? -11.887 -4.643 -10.622 1.00 95.12 86 THR A CA 1
ATOM 704 C C . THR A 1 86 ? -11.458 -5.317 -9.311 1.00 95.12 86 THR A C 1
ATOM 706 O O . THR A 1 86 ? -11.401 -6.546 -9.239 1.00 95.12 86 THR A O 1
ATOM 709 N N . ILE A 1 87 ? -11.101 -4.556 -8.265 1.00 92.88 87 ILE A N 1
ATOM 710 C CA . ILE A 1 87 ? -10.671 -5.136 -6.974 1.00 92.88 87 ILE A CA 1
ATOM 711 C C . ILE A 1 87 ? -11.770 -6.020 -6.370 1.00 92.88 87 ILE A C 1
ATOM 713 O O . ILE A 1 87 ? -11.464 -7.064 -5.794 1.00 92.88 87 ILE A O 1
ATOM 717 N N . THR A 1 88 ? -13.038 -5.634 -6.531 1.00 91.31 88 THR A N 1
ATOM 718 C CA . THR A 1 88 ? -14.195 -6.382 -6.018 1.00 91.31 88 THR A CA 1
ATOM 719 C C . THR A 1 88 ? -14.277 -7.786 -6.603 1.00 91.31 88 THR A C 1
ATOM 721 O O . THR A 1 88 ? -14.519 -8.741 -5.871 1.00 91.31 88 THR A O 1
ATOM 724 N N . ASP A 1 89 ? -13.990 -7.926 -7.895 1.00 94.25 89 ASP A N 1
ATOM 725 C CA . ASP A 1 89 ? -14.091 -9.197 -8.619 1.00 94.25 89 ASP A CA 1
ATOM 726 C C . ASP A 1 89 ? -12.941 -10.148 -8.266 1.00 94.25 89 ASP A C 1
ATOM 728 O O . ASP A 1 89 ? -13.055 -11.368 -8.381 1.00 94.25 89 ASP A O 1
ATOM 732 N N . ARG A 1 90 ? -11.808 -9.589 -7.823 1.00 90.75 90 ARG A N 1
ATOM 733 C CA . ARG A 1 90 ? -10.606 -10.336 -7.431 1.00 90.75 90 ARG A CA 1
ATOM 734 C C . ARG A 1 90 ? -10.515 -10.571 -5.922 1.00 90.75 90 ARG A C 1
ATOM 736 O O . ARG A 1 90 ? -9.521 -11.133 -5.458 1.00 90.75 90 ARG A O 1
ATOM 743 N N . PHE A 1 91 ? -11.514 -10.152 -5.149 1.00 93.12 91 PHE A N 1
ATOM 744 C CA . PHE A 1 91 ? -11.493 -10.282 -3.700 1.00 93.12 91 PHE A CA 1
ATOM 745 C C . PHE A 1 91 ? -11.600 -11.750 -3.271 1.00 93.12 91 PHE A C 1
ATOM 747 O O . PHE A 1 91 ? -12.560 -12.448 -3.591 1.00 93.12 91 PHE A O 1
ATOM 754 N N . ILE A 1 92 ? -10.613 -12.209 -2.501 1.00 94.25 92 ILE A N 1
ATOM 755 C CA . ILE A 1 92 ? -10.620 -13.539 -1.890 1.00 94.25 92 ILE A CA 1
ATOM 756 C C . ILE A 1 92 ? -10.903 -13.352 -0.396 1.00 94.25 92 ILE A C 1
ATOM 758 O O . ILE A 1 92 ? -10.094 -12.711 0.292 1.00 94.25 92 ILE A O 1
ATOM 762 N N . PRO A 1 93 ? -12.017 -13.893 0.132 1.00 92.12 93 PRO A N 1
ATOM 763 C CA . PRO A 1 93 ? -12.312 -13.814 1.554 1.00 92.12 93 PRO A CA 1
ATOM 764 C C . PRO A 1 93 ? -11.330 -14.709 2.317 1.00 92.12 93 PRO A C 1
ATOM 766 O O . PRO A 1 93 ? -11.483 -15.925 2.389 1.00 92.12 93 PRO A O 1
ATOM 769 N N . THR A 1 94 ? -10.285 -14.099 2.871 1.00 95.81 94 THR A N 1
ATOM 770 C CA . THR A 1 94 ? -9.311 -14.761 3.746 1.00 95.81 94 THR A CA 1
ATOM 771 C C . THR A 1 94 ? -9.458 -14.241 5.168 1.00 95.81 94 THR A C 1
ATOM 773 O O . THR A 1 94 ? -9.901 -13.111 5.387 1.00 95.81 94 THR A O 1
ATOM 776 N N . PHE A 1 95 ? -9.044 -15.044 6.149 1.00 96.06 95 PHE A N 1
ATOM 777 C CA . PHE A 1 95 ? -9.102 -14.638 7.554 1.00 96.06 95 PHE A CA 1
ATOM 778 C C . PHE A 1 95 ? -8.283 -13.367 7.824 1.00 96.06 95 PHE A C 1
ATOM 780 O O . PHE A 1 95 ? -8.731 -12.483 8.547 1.00 96.06 95 PHE A O 1
ATOM 787 N N . LYS A 1 96 ? -7.127 -13.226 7.163 1.00 95.19 96 LYS A N 1
ATOM 788 C CA . LYS A 1 96 ? -6.296 -12.020 7.242 1.00 95.19 96 LYS A CA 1
ATOM 789 C C . LYS A 1 96 ? -7.066 -10.769 6.796 1.00 95.19 96 LYS A C 1
ATOM 791 O O . LYS A 1 96 ? -7.119 -9.802 7.549 1.00 95.19 96 LYS A O 1
ATOM 796 N N . ASN A 1 97 ? -7.704 -10.814 5.624 1.00 93.31 97 ASN A N 1
ATOM 797 C CA . ASN A 1 97 ? -8.473 -9.682 5.091 1.00 93.31 97 ASN A CA 1
ATOM 798 C C . ASN A 1 97 ? -9.652 -9.317 6.008 1.00 93.31 97 ASN A C 1
ATOM 800 O O . ASN A 1 97 ? -9.961 -8.143 6.198 1.00 93.31 97 ASN A O 1
ATOM 804 N N . TRP A 1 98 ? -10.297 -10.321 6.608 1.00 94.69 98 TRP A N 1
ATOM 805 C CA . TRP A 1 98 ? -11.367 -10.102 7.580 1.00 94.69 98 TRP A CA 1
ATOM 806 C C . TRP A 1 98 ? -10.858 -9.412 8.854 1.00 94.69 98 TRP A C 1
ATOM 808 O O . TRP A 1 98 ? -11.462 -8.435 9.292 1.00 94.69 98 TRP A O 1
ATOM 818 N N . CYS A 1 99 ? -9.730 -9.854 9.420 1.00 96.81 99 CYS A N 1
ATOM 819 C CA . CYS A 1 99 ? -9.120 -9.198 10.579 1.00 96.81 99 CYS A CA 1
ATOM 820 C C . CYS A 1 99 ? -8.733 -7.744 10.282 1.00 96.81 99 CYS A C 1
ATOM 822 O O . CYS A 1 99 ? -8.997 -6.866 11.101 1.00 96.81 99 CYS A O 1
ATOM 824 N N . GLU A 1 100 ? -8.143 -7.482 9.113 1.00 95.81 100 GLU A N 1
ATOM 825 C CA . GLU A 1 100 ? -7.801 -6.125 8.675 1.00 95.81 100 GLU A CA 1
ATOM 826 C C . GLU A 1 100 ? -9.049 -5.236 8.594 1.00 95.81 100 GLU A C 1
ATOM 828 O O . GLU A 1 100 ? -9.040 -4.124 9.125 1.00 95.81 100 GLU A O 1
ATOM 833 N N . TYR A 1 101 ? -10.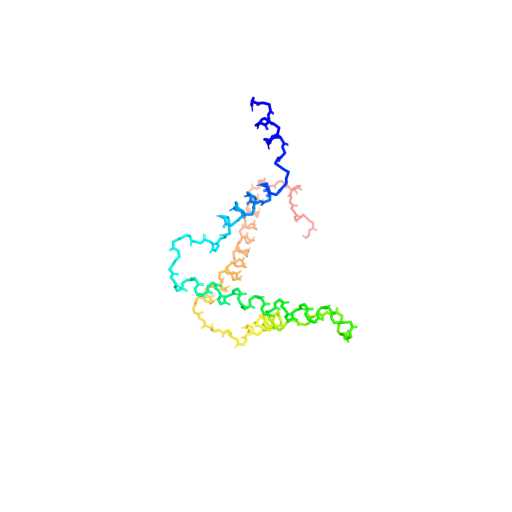148 -5.741 8.025 1.00 94.75 101 TYR A N 1
ATOM 834 C CA . TYR A 1 101 ? -11.427 -5.029 7.959 1.00 94.75 101 TYR A CA 1
ATOM 835 C C . TYR A 1 101 ? -12.033 -4.763 9.346 1.00 94.75 101 TYR A C 1
ATOM 837 O O . TYR A 1 101 ? -12.440 -3.641 9.649 1.00 94.75 101 TYR A O 1
ATOM 845 N N . MET A 1 102 ? -12.062 -5.769 10.223 1.00 96.44 102 MET A N 1
ATOM 846 C CA . MET A 1 102 ? -12.570 -5.615 11.590 1.00 96.44 102 MET A CA 1
ATOM 847 C C . MET A 1 102 ? -11.786 -4.541 12.350 1.00 96.44 102 MET A C 1
ATOM 849 O O . MET A 1 102 ? -12.381 -3.688 13.010 1.00 96.44 102 MET A O 1
ATOM 853 N N . LEU A 1 103 ? -10.459 -4.542 12.212 1.00 96.94 103 LEU A N 1
ATOM 854 C CA . LEU A 1 103 ? -9.581 -3.608 12.905 1.00 96.94 103 LEU A CA 1
ATOM 855 C C . LEU A 1 103 ? -9.680 -2.178 12.370 1.00 96.94 103 LEU A C 1
ATOM 857 O O . LEU A 1 103 ? -9.640 -1.231 13.150 1.00 96.94 103 LEU A O 1
ATOM 861 N N . THR A 1 104 ? -9.823 -2.011 11.058 1.00 97.12 104 THR A N 1
ATOM 862 C CA . THR A 1 104 ? -9.870 -0.681 10.432 1.00 97.12 104 THR A CA 1
ATOM 863 C C . THR A 1 104 ? -11.258 -0.053 10.442 1.00 97.12 104 THR A C 1
ATOM 865 O O . THR A 1 104 ? -11.355 1.165 10.551 1.00 97.12 104 THR A O 1
ATOM 868 N N . CYS A 1 105 ? -12.331 -0.844 10.367 1.00 96.44 105 CYS A N 1
ATOM 869 C CA . CYS A 1 105 ? -13.696 -0.318 10.323 1.00 96.44 105 CYS A CA 1
ATOM 870 C C . CYS A 1 105 ? -14.430 -0.459 11.657 1.00 96.44 105 CYS A C 1
ATOM 872 O O . CYS A 1 105 ? -14.940 0.524 12.185 1.00 96.44 105 CYS A O 1
ATOM 874 N N . ILE A 1 106 ? -14.502 -1.665 12.223 1.00 97.25 106 ILE A N 1
ATOM 875 C CA . ILE A 1 106 ? -15.406 -1.936 13.353 1.00 97.25 106 ILE A CA 1
ATOM 876 C C . ILE A 1 106 ? -14.818 -1.464 14.679 1.00 97.25 106 ILE A C 1
ATOM 878 O O . ILE A 1 106 ? -15.519 -0.822 15.460 1.00 97.25 106 ILE A O 1
ATOM 882 N N . ILE A 1 107 ? -13.531 -1.716 14.921 1.00 97.19 107 ILE A N 1
ATOM 883 C CA . ILE A 1 107 ? -12.862 -1.284 16.154 1.00 97.19 107 ILE A CA 1
ATOM 884 C C . ILE A 1 107 ? -12.987 0.231 16.394 1.00 97.19 107 ILE A C 1
ATOM 886 O O . ILE A 1 107 ? -13.420 0.591 17.489 1.00 97.19 107 ILE A O 1
ATOM 890 N N . PRO A 1 108 ? -12.684 1.144 15.446 1.00 97.50 108 PRO A N 1
ATOM 891 C CA . PRO A 1 108 ? -12.805 2.576 15.722 1.00 97.50 108 PRO A CA 1
ATOM 892 C C . PRO A 1 108 ? -14.248 3.013 15.992 1.00 97.50 108 PRO A C 1
ATOM 894 O O . PRO A 1 108 ? -14.460 3.872 16.84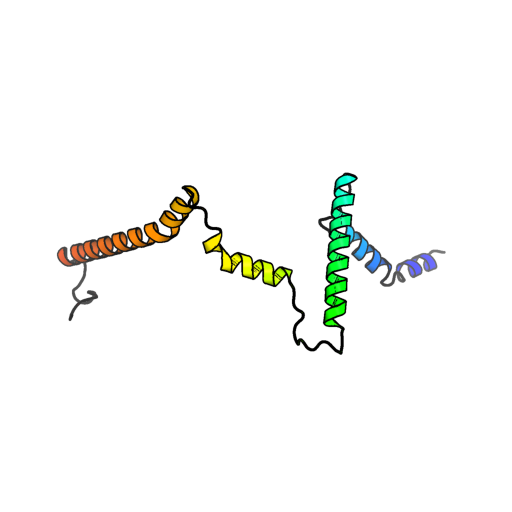5 1.00 97.50 108 PRO A O 1
ATOM 897 N N . ILE A 1 109 ? -15.242 2.397 15.342 1.00 97.56 109 ILE A N 1
ATOM 898 C CA . ILE A 1 109 ? -16.662 2.687 15.600 1.00 97.56 109 ILE A CA 1
ATOM 899 C C . ILE A 1 109 ? -17.031 2.297 17.035 1.00 97.56 109 ILE A C 1
ATOM 901 O O . ILE A 1 109 ? -17.611 3.097 17.770 1.00 97.56 109 ILE A O 1
ATOM 905 N N . VAL A 1 110 ? -16.660 1.086 17.454 1.00 97.75 110 VAL A N 1
ATOM 906 C CA . VAL A 1 110 ? -16.957 0.582 18.802 1.00 97.75 110 VAL A CA 1
ATOM 907 C C . VAL A 1 110 ? -16.216 1.392 19.866 1.00 97.75 110 VAL A C 1
ATOM 909 O O . VAL A 1 110 ? -16.818 1.797 20.860 1.00 97.75 110 VAL A O 1
ATOM 912 N N . LEU A 1 111 ? -14.932 1.688 19.649 1.00 97.75 111 LEU A N 1
ATOM 913 C CA . LEU A 1 111 ? -14.144 2.518 20.561 1.00 97.75 111 LEU A CA 1
ATOM 914 C C . LEU A 1 111 ? -14.741 3.916 20.709 1.00 97.75 111 LEU A C 1
ATOM 916 O O . LEU A 1 111 ? -14.831 4.422 21.826 1.00 97.75 111 LEU A O 1
ATOM 920 N N . PHE A 1 112 ? -15.181 4.526 19.608 1.00 97.75 112 PHE A N 1
ATOM 921 C CA . PHE A 1 112 ? -15.812 5.839 19.645 1.00 97.75 112 PHE A CA 1
ATOM 922 C C . PHE A 1 112 ? -17.141 5.818 20.411 1.00 97.75 112 PHE A C 1
ATOM 924 O O . PHE A 1 112 ? -17.387 6.701 21.230 1.00 97.75 112 PHE A O 1
ATOM 931 N N . ALA A 1 113 ? -17.964 4.784 20.217 1.00 97.38 113 ALA A N 1
ATOM 932 C CA . ALA A 1 113 ? -19.218 4.624 20.950 1.00 97.38 113 ALA A CA 1
ATOM 933 C C . ALA A 1 113 ? -18.990 4.478 22.467 1.00 97.38 113 ALA A C 1
ATOM 935 O O . ALA A 1 113 ? -19.626 5.174 23.261 1.00 97.38 113 ALA A O 1
ATOM 936 N N . ILE A 1 114 ? -18.034 3.634 22.871 1.00 97.69 114 ILE A N 1
ATOM 937 C CA . ILE A 1 114 ? -17.668 3.449 24.285 1.00 97.69 114 ILE A CA 1
ATOM 938 C C . ILE A 1 114 ? -17.109 4.749 24.871 1.00 97.69 114 ILE A C 1
ATOM 940 O O . ILE A 1 114 ? -17.477 5.145 25.977 1.00 97.69 114 ILE A O 1
ATOM 944 N N . TYR A 1 115 ? -16.251 5.445 24.124 1.00 97.81 115 TY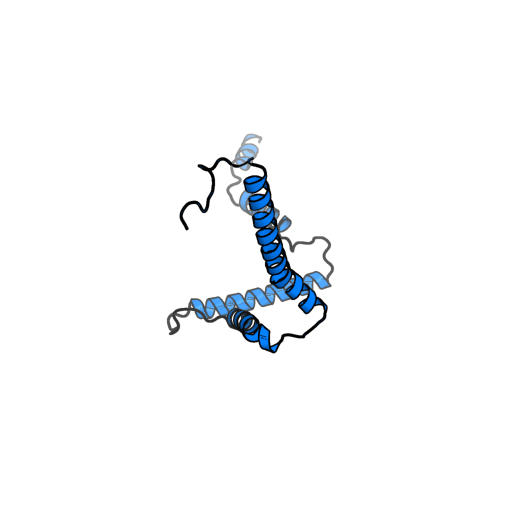R A N 1
ATOM 945 C CA . TYR A 1 115 ? -15.700 6.731 24.540 1.00 97.81 115 TYR A CA 1
ATOM 946 C C . TYR A 1 115 ? -16.800 7.772 24.775 1.00 97.81 115 TYR A C 1
ATOM 948 O O . TYR A 1 115 ? -16.778 8.475 25.790 1.00 97.81 115 TYR A O 1
ATOM 956 N N . LEU A 1 116 ? -17.793 7.836 23.884 1.00 96.50 116 LEU A N 1
ATOM 957 C CA . LEU A 1 116 ? -18.921 8.749 24.019 1.00 96.50 116 LEU A CA 1
ATOM 958 C C . LEU A 1 116 ? -19.739 8.429 25.276 1.00 96.50 116 LEU A C 1
ATOM 960 O O . LEU A 1 116 ? -19.977 9.329 26.082 1.00 96.50 116 LEU A O 1
ATOM 964 N N . GLN A 1 117 ? -20.073 7.157 25.510 1.00 95.69 117 GLN A N 1
ATOM 965 C CA . GLN A 1 117 ? -20.790 6.740 26.717 1.00 95.69 117 GLN A CA 1
ATOM 966 C C . GLN A 1 117 ? -20.010 7.086 27.995 1.00 95.69 117 GLN A C 1
ATOM 968 O O . GLN A 1 117 ? -20.550 7.712 28.907 1.00 95.69 117 GLN A O 1
ATOM 973 N N . TRP A 1 118 ? -18.717 6.758 28.051 1.00 96.75 118 TRP A N 1
ATOM 974 C CA . TRP A 1 118 ? -17.874 7.070 29.207 1.00 96.75 118 TRP A CA 1
ATOM 975 C C . TRP A 1 118 ? -17.729 8.568 29.453 1.00 96.75 118 TRP A C 1
ATOM 977 O O . TRP A 1 118 ? -17.671 8.999 30.606 1.00 96.75 118 TRP A O 1
ATOM 987 N N . SER A 1 119 ? -17.640 9.376 28.396 1.00 94.19 119 SER A N 1
ATOM 988 C CA . SER A 1 119 ? -17.570 10.831 28.543 1.00 94.19 119 SER A CA 1
ATOM 989 C C . SER A 1 119 ? -18.878 11.403 29.100 1.00 94.19 119 SER A C 1
ATOM 991 O O . SER A 1 119 ? -18.820 12.251 29.996 1.00 94.19 119 SER A O 1
ATOM 993 N N . GLY A 1 120 ? -20.028 10.871 28.667 1.00 91.12 120 GLY A N 1
ATOM 994 C CA . GLY A 1 120 ? -21.349 11.193 29.206 1.00 91.12 120 GLY A CA 1
ATOM 995 C C . GLY A 1 120 ? -21.480 10.847 30.690 1.00 91.12 120 GLY A C 1
ATOM 996 O O . GLY A 1 120 ? -21.755 11.726 31.503 1.00 91.12 120 GLY A O 1
ATOM 997 N N . GLU A 1 121 ? -21.180 9.605 31.077 1.00 93.88 121 GLU A N 1
ATOM 998 C CA . GLU A 1 121 ? -21.262 9.162 32.478 1.00 93.88 121 GLU A CA 1
ATOM 999 C C . GLU A 1 121 ? -20.323 9.951 33.402 1.00 93.88 121 GLU A C 1
ATOM 1001 O O . GLU A 1 121 ? -20.684 10.301 34.527 1.00 93.88 121 GLU A O 1
ATOM 1006 N N . LYS A 1 122 ? -19.098 10.253 32.946 1.00 92.50 122 LYS A N 1
ATOM 1007 C CA . LYS A 1 122 ? -18.152 11.085 33.706 1.00 92.50 122 LYS A CA 1
ATOM 1008 C C . LYS A 1 122 ? -18.681 12.503 33.879 1.00 92.50 122 LYS A C 1
ATOM 1010 O O . LYS A 1 122 ? -18.543 13.070 34.960 1.00 92.50 122 LYS A O 1
ATOM 1015 N N . MET A 1 123 ? -19.267 13.078 32.831 1.00 89.31 123 MET A N 1
ATOM 1016 C CA . MET A 1 123 ? -19.864 14.409 32.899 1.00 89.31 123 MET A CA 1
ATOM 1017 C C . MET A 1 123 ? -21.032 14.435 33.886 1.00 89.31 123 MET A C 1
ATOM 1019 O O . MET A 1 123 ? -21.065 15.302 34.755 1.00 89.31 123 MET A O 1
ATOM 1023 N N . GLU A 1 124 ? -21.937 13.461 33.808 1.00 89.44 124 GLU A N 1
ATOM 1024 C CA . GLU A 1 124 ? -23.082 13.359 34.710 1.00 89.44 124 GLU A CA 1
ATOM 1025 C C . GLU A 1 124 ? -22.646 13.210 36.173 1.00 89.44 124 GLU A C 1
ATOM 1027 O O . GLU A 1 124 ? -23.162 13.907 37.049 1.00 89.44 124 GLU A O 1
ATOM 1032 N N . LYS A 1 125 ? -21.648 12.360 36.446 1.00 93.69 125 LYS A N 1
ATOM 1033 C CA . LYS A 1 125 ? -21.088 12.190 37.795 1.00 93.69 125 LYS A CA 1
ATOM 1034 C C . LYS A 1 125 ? -20.550 13.505 38.361 1.00 93.69 125 LYS A C 1
ATOM 1036 O O . LYS A 1 125 ? -20.891 13.836 39.492 1.00 93.69 125 LYS A O 1
ATOM 1041 N N . ARG A 1 126 ? -19.798 14.280 37.569 1.00 90.06 126 ARG A N 1
ATOM 1042 C CA . ARG A 1 126 ? -19.278 15.598 37.988 1.00 90.06 126 ARG A CA 1
ATOM 1043 C C . ARG A 1 126 ? -20.376 16.635 38.225 1.00 90.06 126 ARG A C 1
ATOM 1045 O O . ARG A 1 126 ? -20.259 17.490 39.097 1.00 90.06 126 ARG A O 1
ATOM 1052 N N . ILE A 1 127 ? -21.459 16.570 37.450 1.00 89.56 127 ILE A N 1
ATOM 1053 C CA . ILE A 1 127 ? -22.627 17.436 37.655 1.00 89.56 127 ILE A CA 1
ATOM 1054 C C . ILE A 1 127 ? -23.322 17.086 38.977 1.00 89.56 127 ILE A C 1
ATOM 1056 O O . ILE A 1 127 ? -23.691 17.992 39.723 1.00 89.56 127 ILE A O 1
ATOM 1060 N N . ARG A 1 128 ? -23.477 15.790 39.285 1.00 88.69 128 ARG A N 1
ATOM 1061 C CA . ARG A 1 128 ? -24.097 15.309 40.531 1.00 88.69 128 ARG A CA 1
ATOM 1062 C C . ARG A 1 128 ? -23.236 15.577 41.768 1.00 88.69 128 ARG A C 1
ATOM 1064 O O . ARG A 1 128 ? -23.797 15.887 42.813 1.00 88.69 128 ARG A O 1
ATOM 1071 N N . SER A 1 129 ? -21.908 15.487 41.663 1.00 92.62 129 SER A N 1
ATOM 1072 C CA . SER A 1 129 ? -20.990 15.827 42.763 1.00 92.62 129 SER A CA 1
ATOM 1073 C C . SER A 1 129 ? -20.876 17.334 43.017 1.00 92.62 129 SER A C 1
ATOM 1075 O O . SER A 1 129 ? -20.345 17.737 44.047 1.00 92.62 129 SER A O 1
ATOM 1077 N N . GLY A 1 130 ? -21.392 18.171 42.109 1.00 88.56 130 GLY A N 1
ATOM 1078 C CA . GLY A 1 130 ? -21.330 19.629 42.221 1.00 88.56 130 GLY A CA 1
ATOM 1079 C C . GLY A 1 130 ? -19.984 20.231 41.809 1.00 88.56 130 GLY A C 1
ATOM 1080 O O . GLY A 1 130 ? -19.798 21.433 41.958 1.00 88.56 130 GLY A O 1
ATOM 1081 N N . GLU A 1 131 ? -19.069 19.431 41.251 1.00 90.06 131 GLU A N 1
ATOM 1082 C CA . GLU A 1 131 ? -17.768 19.897 40.744 1.00 90.06 131 GLU A CA 1
ATOM 1083 C C . GLU A 1 131 ? -17.904 20.857 39.554 1.00 90.06 131 GLU A C 1
ATOM 1085 O O . GLU A 1 131 ? -17.015 21.667 39.304 1.00 90.06 131 GLU A O 1
ATOM 1090 N N . VAL A 1 132 ? -19.006 20.762 38.802 1.00 87.31 132 VAL A N 1
ATOM 1091 C CA . VAL A 1 132 ? -19.280 21.622 37.643 1.00 87.31 132 VAL A CA 1
ATOM 1092 C C . VAL A 1 132 ? -20.325 22.671 38.004 1.00 87.31 132 VAL A C 1
ATOM 1094 O O . VAL A 1 132 ? -21.504 22.358 38.233 1.00 87.31 132 VAL A O 1
ATOM 1097 N N . GLU A 1 133 ? -19.900 23.933 37.985 1.00 82.81 133 GLU A N 1
ATOM 1098 C CA . GLU A 1 133 ? -20.780 25.080 38.178 1.00 82.81 133 GLU A CA 1
ATOM 1099 C C . GLU A 1 133 ? -21.888 25.128 37.117 1.00 82.81 133 GLU A C 1
ATOM 1101 O O . GLU A 1 133 ? -21.716 24.744 35.960 1.00 82.81 133 GLU A O 1
ATOM 1106 N N . TYR A 1 134 ? -23.055 25.652 37.493 1.00 81.69 134 TYR A N 1
ATOM 1107 C CA . TYR A 1 134 ? -24.222 25.716 36.607 1.00 81.69 134 TYR A CA 1
ATOM 1108 C C . TYR A 1 134 ? -24.005 26.579 35.348 1.00 81.69 134 TYR A C 1
ATOM 1110 O O . TYR A 1 134 ? -24.708 26.406 34.352 1.00 81.69 134 TYR A O 1
ATOM 1118 N N . LYS A 1 135 ? -23.041 27.509 35.375 1.00 84.44 135 LYS A N 1
ATOM 1119 C CA . LYS A 1 135 ? -22.676 28.358 34.229 1.00 84.44 135 LYS A CA 1
ATOM 1120 C C . LYS A 1 135 ? -21.905 27.603 33.133 1.00 84.44 135 LYS A C 1
ATOM 1122 O O . LYS A 1 135 ? -22.082 27.938 31.970 1.00 84.44 135 LYS A O 1
ATOM 1127 N N . ASP A 1 136 ? -21.153 26.560 33.493 1.00 84.44 136 ASP A N 1
ATOM 1128 C CA . ASP A 1 136 ? -20.245 25.832 32.588 1.00 84.44 136 ASP A CA 1
ATOM 1129 C C . ASP A 1 136 ? -20.879 24.556 31.993 1.00 84.44 136 ASP A C 1
ATOM 1131 O O . ASP A 1 136 ? -20.213 23.735 31.359 1.00 84.44 136 ASP A O 1
ATOM 1135 N N . ARG A 1 137 ? -22.187 24.354 32.196 1.00 84.94 137 ARG A N 1
ATOM 1136 C CA . ARG A 1 137 ? -22.922 23.196 31.668 1.00 84.94 137 ARG A CA 1
ATOM 1137 C C . ARG A 1 137 ? -23.282 23.421 30.199 1.00 84.94 137 ARG A C 1
ATOM 1139 O O . ARG A 1 137 ? -23.990 24.369 29.873 1.00 84.94 137 ARG A O 1
ATOM 1146 N N . LEU A 1 138 ? -22.849 22.502 29.335 1.00 80.12 138 LEU A N 1
ATOM 1147 C CA . LEU A 1 138 ? -23.061 22.556 27.880 1.00 80.12 138 LEU A CA 1
ATOM 1148 C C . LEU A 1 138 ? -24.547 22.522 27.469 1.00 80.12 138 LEU A C 1
ATOM 1150 O O . LEU A 1 138 ? -24.927 23.195 26.518 1.00 80.12 138 LEU A O 1
ATOM 1154 N N . PHE A 1 139 ? -25.395 21.786 28.197 1.00 72.50 139 PHE A N 1
ATOM 1155 C CA . PHE A 1 139 ? -26.825 21.620 27.888 1.00 72.50 139 PHE A CA 1
ATOM 1156 C C . PHE A 1 139 ? -27.698 22.226 28.988 1.00 72.50 139 PHE A C 1
ATOM 1158 O O . PHE A 1 139 ? -28.207 21.528 29.861 1.00 72.50 139 PHE A O 1
ATOM 1165 N N . LYS A 1 140 ? -27.812 23.556 28.998 1.00 72.38 140 LYS A N 1
ATOM 1166 C CA . LYS A 1 140 ? -28.497 24.288 30.074 1.00 72.38 140 LYS A CA 1
ATOM 1167 C C . LYS A 1 140 ? -29.990 24.543 29.823 1.00 72.38 140 LYS A C 1
ATOM 1169 O O . LYS A 1 140 ? -30.744 24.640 30.787 1.00 72.38 140 LYS A O 1
ATOM 1174 N N . PHE A 1 141 ? -30.393 24.687 28.560 1.00 76.50 141 PHE A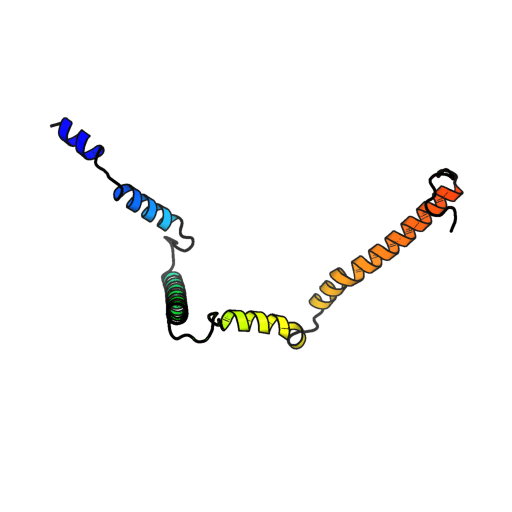 N 1
ATOM 1175 C CA . PHE A 1 141 ? -31.712 25.208 28.160 1.00 76.50 141 PHE A CA 1
ATOM 1176 C C . PHE A 1 141 ? -32.438 24.341 27.124 1.00 76.50 141 PHE A C 1
ATOM 1178 O O . PHE A 1 141 ? -33.344 24.828 26.450 1.00 76.50 141 PHE A O 1
ATOM 1185 N N . GLN A 1 142 ? -31.994 23.100 26.952 1.00 63.09 142 GLN A N 1
ATOM 1186 C CA . GLN A 1 142 ? -32.515 22.176 25.952 1.00 63.09 142 GLN A CA 1
ATOM 1187 C C . GLN A 1 142 ? -33.318 21.063 26.616 1.00 63.09 142 GLN A C 1
ATOM 1189 O O . GLN A 1 142 ? -32.950 20.694 27.755 1.00 63.09 142 GLN A O 1
#

Radius of gyration: 34.32 Å; chains: 1; bounding box: 93×44×80 Å

Organism: Araneus ventricosus (NCBI:txid182803)

Foldseek 3Di:
DPPVVVVVVVPPPDPVVVVVVVVVVCVVPPLNDVPDDPVSVVVVVVVVVVVVVVVVVVCVQVVDPPRPDPDDDDVVVVVVVVCVVCCVVVDDDDPVVVVVCCVPPVVVVVVVVVVVVVVVVVVVVCVVVVVDDLVRDPPNPD

Secondary structure (DSSP, 8-state):
-HHHHHHHHH---SHHHHHHHHHHHHTT-TT--TT--HHHHHHHHHHHHHHHHHHHHHHHHHT-TT---SS---HHHHHHHHHHHTTTTT----HHHHHHHIIIIIHHHHHHHHHHHHHHHHHHHHHHHT-S-GGG-S-S--

Sequence (142 aa):
MNRLVHLSKLRQPLSQNISRLVSSKATSDPFHHPDATPEEIRLVNERIKLRKALRAEYLRKATDPHSTEPIVFDPVMQRYYSMHMTITDRFIPTFKNWCEYMLTCIIPIVLFAIYLQWSGEKMEKRIRSGEVEYKDRLFKFQ

pLDDT: mean 84.28, std 14.15, range [53.81, 97.81]

InterPro domains:
  IPR009866 NADH:ubiquinone oxidoreductase, subunit NDUFB4 [PF07225] (19-137)
  IPR009866 NADH:ubiquinone oxidoreductase, subunit NDUFB4 [PTHR15469] (19-141)